Protein AF-A0A847M700-F1 (afdb_monomer)

Mean predicted aligned error: 10.74 Å

Solvent-accessible surface area (backbone atoms only — not comparable to full-atom values): 7698 Å² total; per-residue (Å²): 112,63,27,60,54,37,14,59,54,18,36,76,61,20,33,72,38,15,49,50,42,30,54,38,44,53,49,24,49,55,48,21,74,73,40,20,76,80,76,39,67,89,86,52,54,71,33,58,28,30,52,48,46,27,49,55,43,41,51,51,36,52,50,52,38,52,55,50,50,73,74,50,85,72,85,76,45,77,67,35,31,53,52,2,30,56,30,12,35,50,38,22,51,52,54,50,50,50,54,50,53,35,47,38,63,70,68,39,84,80,38,67,78,46,74,75,35,92,57,45,64,63,53,49,46,53,53,51,51,50,51,48,50,52,50,52,50,49,58,72,67,53,74,86,84,124

Sequence (146 aa):
ALCLVIMVIEVKRGAICAIIDAVGIWTALKIAAVSYRGIVSPQMSNTAAYLTVFLVLTVVVVVVSTLLQRQWKSDIGPFDSSVAAALGIFSGLCFSHVAFGAAHLQYGPEYDAFVNSVFRSQVYELHALKGFLQFMGRLGETDVAR

Structure (mmCIF, N/CA/C/O backbone):
data_AF-A0A847M700-F1
#
_entry.id   AF-A0A847M700-F1
#
loop_
_atom_site.group_PDB
_atom_site.id
_atom_site.type_symbol
_atom_site.label_atom_id
_atom_site.label_alt_id
_atom_site.label_comp_id
_atom_site.label_asym_id
_atom_site.label_entity_id
_atom_site.label_seq_id
_atom_site.pdbx_PDB_ins_code
_atom_site.Cartn_x
_atom_site.Cartn_y
_atom_site.Cartn_z
_atom_site.occupancy
_atom_site.B_iso_or_equiv
_atom_site.auth_seq_id
_atom_site.auth_comp_id
_atom_site.auth_asym_id
_atom_site.auth_atom_id
_atom_site.pdbx_PDB_model_num
ATOM 1 N N . ALA A 1 1 ? -14.115 -1.785 -6.706 1.00 64.19 1 ALA A N 1
ATOM 2 C CA . ALA A 1 1 ? -14.235 -2.969 -5.824 1.00 64.19 1 ALA A CA 1
ATOM 3 C C . ALA A 1 1 ? -13.251 -2.913 -4.654 1.00 64.19 1 ALA A C 1
ATOM 5 O O . ALA A 1 1 ? -13.690 -2.948 -3.515 1.00 64.19 1 ALA A O 1
ATOM 6 N N . LEU A 1 2 ? -11.948 -2.756 -4.912 1.00 73.88 2 LEU A N 1
ATOM 7 C CA . LEU A 1 2 ? -10.893 -2.829 -3.891 1.00 73.88 2 LEU A CA 1
ATOM 8 C C . LEU A 1 2 ? -11.036 -1.778 -2.766 1.00 73.88 2 LEU A C 1
ATOM 10 O O . LEU A 1 2 ? -10.959 -2.132 -1.594 1.00 73.88 2 LEU A O 1
ATOM 14 N N . CYS A 1 3 ? -11.387 -0.528 -3.097 1.00 77.19 3 CYS A N 1
ATOM 15 C CA . CYS A 1 3 ? -11.660 0.511 -2.092 1.00 77.19 3 CYS A CA 1
ATOM 16 C C . CYS A 1 3 ? -12.835 0.175 -1.167 1.00 77.19 3 CYS A C 1
ATOM 18 O O . CYS A 1 3 ? -12.762 0.445 0.023 1.00 77.19 3 CYS A O 1
ATOM 20 N N . LEU A 1 4 ? -13.899 -0.440 -1.695 1.00 72.19 4 LEU A N 1
ATOM 21 C CA . LEU A 1 4 ? -15.062 -0.830 -0.892 1.00 72.19 4 LEU A CA 1
ATOM 22 C C . LEU A 1 4 ? -14.721 -1.982 0.058 1.00 72.19 4 LEU A C 1
ATOM 24 O O . LEU A 1 4 ? -15.166 -1.984 1.200 1.00 72.19 4 LEU A O 1
ATOM 28 N N . VAL A 1 5 ? -13.903 -2.937 -0.393 1.00 79.38 5 VAL A N 1
ATOM 29 C CA . VAL A 1 5 ? -13.444 -4.051 0.449 1.00 79.38 5 VAL A CA 1
ATOM 30 C C . VAL A 1 5 ? -12.593 -3.532 1.606 1.00 79.38 5 VAL A C 1
ATOM 32 O O . VAL A 1 5 ? -12.864 -3.872 2.754 1.00 79.38 5 VAL A O 1
ATOM 35 N N . ILE A 1 6 ? -11.614 -2.669 1.324 1.00 80.81 6 ILE A N 1
ATOM 36 C CA . ILE A 1 6 ? -10.740 -2.110 2.364 1.00 80.81 6 ILE A CA 1
ATOM 37 C C . ILE A 1 6 ? -11.524 -1.195 3.304 1.00 80.81 6 ILE A C 1
ATOM 39 O O . ILE A 1 6 ? -11.369 -1.305 4.512 1.00 80.81 6 ILE A O 1
ATOM 43 N N . MET A 1 7 ? -12.441 -0.377 2.783 1.00 79.38 7 MET A N 1
ATOM 44 C CA . MET A 1 7 ? -13.363 0.415 3.602 1.00 79.38 7 MET A CA 1
ATOM 45 C C . MET A 1 7 ? -14.112 -0.454 4.620 1.00 79.38 7 MET A C 1
ATOM 47 O O . MET A 1 7 ? -14.127 -0.134 5.804 1.00 79.38 7 MET A O 1
ATOM 51 N N . VAL A 1 8 ? -14.704 -1.573 4.191 1.00 82.75 8 VAL A N 1
ATOM 52 C CA . VAL A 1 8 ? -15.439 -2.478 5.093 1.00 82.75 8 VAL A CA 1
ATOM 53 C C . VAL A 1 8 ? -14.522 -3.110 6.144 1.00 82.75 8 VAL A C 1
ATOM 55 O O . VAL A 1 8 ? -14.958 -3.329 7.275 1.00 82.75 8 VAL A O 1
ATOM 58 N N . ILE A 1 9 ? -13.270 -3.409 5.791 1.00 83.56 9 ILE A N 1
ATOM 59 C CA . ILE A 1 9 ? -12.277 -3.942 6.731 1.00 83.56 9 ILE A CA 1
ATOM 60 C C . ILE A 1 9 ? -11.919 -2.884 7.778 1.00 83.56 9 ILE A C 1
ATOM 62 O O . ILE A 1 9 ? -12.000 -3.173 8.969 1.00 83.56 9 ILE A O 1
ATOM 66 N N . GLU A 1 10 ? -11.589 -1.663 7.358 1.00 82.75 10 GLU A N 1
ATOM 67 C CA . GLU A 1 10 ? -11.166 -0.594 8.268 1.00 82.75 10 GLU A CA 1
ATOM 68 C C . GLU A 1 10 ? -12.282 -0.153 9.217 1.00 82.75 10 GLU A C 1
ATOM 70 O O . GLU A 1 10 ? -12.049 0.004 10.414 1.00 82.75 10 GLU A O 1
ATOM 75 N N . VAL A 1 11 ? -13.526 -0.063 8.735 1.00 83.12 11 VAL A N 1
ATOM 76 C CA . VAL A 1 11 ? -14.694 0.255 9.581 1.00 83.12 11 VAL A CA 1
ATOM 77 C C . VAL A 1 11 ? -14.837 -0.722 10.750 1.00 83.12 11 VAL A C 1
ATOM 79 O O . VAL A 1 11 ? -15.227 -0.326 11.843 1.00 83.12 11 VAL A O 1
ATOM 82 N N . LYS A 1 12 ? -14.485 -1.998 10.556 1.00 83.50 12 LYS A N 1
ATOM 83 C CA . LYS A 1 12 ? -14.533 -3.014 11.620 1.00 83.50 12 LYS A CA 1
ATOM 84 C C . LYS A 1 12 ? -13.350 -2.946 12.584 1.00 83.50 12 LYS A C 1
ATOM 86 O O . LYS A 1 12 ? -13.398 -3.580 13.637 1.00 83.50 12 LYS A O 1
ATOM 91 N N . ARG A 1 13 ? -12.276 -2.246 12.217 1.00 77.69 13 ARG A N 1
ATOM 92 C CA . ARG A 1 13 ? -11.033 -2.157 12.994 1.00 77.69 13 ARG A CA 1
ATOM 93 C C . ARG A 1 13 ? -10.904 -0.848 13.776 1.00 77.69 13 ARG A C 1
ATOM 95 O O . ARG A 1 13 ? -10.108 -0.806 14.713 1.00 77.69 13 ARG A O 1
ATOM 102 N N . GLY A 1 14 ? -11.711 0.158 13.438 1.00 81.31 14 GLY A N 1
ATOM 103 C CA . GLY A 1 14 ? -11.724 1.479 14.072 1.00 81.31 14 GLY A CA 1
ATOM 104 C C . GLY A 1 14 ? -10.722 2.448 13.437 1.00 81.31 14 GLY A C 1
ATOM 105 O O . GLY A 1 14 ? -9.824 2.038 12.693 1.00 81.31 14 GLY A O 1
ATOM 106 N N . ALA A 1 15 ? -10.851 3.749 13.712 1.00 80.62 15 ALA A N 1
ATOM 107 C CA . ALA A 1 15 ? -10.075 4.769 13.002 1.00 80.62 15 ALA A CA 1
ATOM 108 C C . ALA A 1 15 ? -8.584 4.719 13.327 1.00 80.62 15 ALA A C 1
ATOM 110 O O . ALA A 1 15 ? -7.779 5.022 12.455 1.00 80.62 15 ALA A O 1
ATOM 111 N N . ILE A 1 16 ? -8.188 4.313 14.538 1.00 81.88 16 ILE A N 1
ATOM 112 C CA . ILE A 1 16 ? -6.762 4.226 14.899 1.00 81.88 16 ILE A CA 1
ATOM 113 C C . ILE A 1 16 ? -6.036 3.234 13.981 1.00 81.88 16 ILE A C 1
ATOM 115 O O . ILE A 1 16 ? -4.985 3.565 13.431 1.00 81.88 16 ILE A O 1
ATOM 119 N N . CYS A 1 17 ? -6.615 2.049 13.760 1.00 83.94 17 CYS A N 1
ATOM 120 C CA . CYS A 1 17 ? -6.062 1.068 12.824 1.00 83.94 17 CYS A CA 1
ATOM 121 C C . CYS A 1 17 ? -6.032 1.631 11.401 1.00 83.94 17 CYS A C 1
ATOM 123 O O . CYS A 1 17 ? -4.990 1.587 10.752 1.00 83.94 17 CYS A O 1
ATOM 125 N N . ALA A 1 18 ? -7.127 2.265 10.978 1.00 84.69 18 ALA A N 1
ATOM 126 C CA . ALA A 1 18 ? -7.245 2.841 9.646 1.00 84.69 18 ALA A CA 1
ATOM 127 C C . ALA A 1 18 ? -6.233 3.965 9.377 1.00 84.69 18 ALA A C 1
ATOM 129 O O . ALA A 1 18 ? -5.745 4.091 8.257 1.00 84.69 18 ALA A O 1
ATOM 130 N N . ILE A 1 19 ? -5.881 4.769 10.387 1.00 86.44 19 ILE A N 1
ATOM 131 C CA . ILE A 1 19 ? -4.841 5.806 10.286 1.00 86.44 19 ILE A CA 1
ATOM 132 C C . ILE A 1 19 ? -3.476 5.152 10.084 1.00 86.44 19 ILE A C 1
ATOM 134 O O . ILE A 1 19 ? -2.735 5.547 9.183 1.00 86.44 19 ILE A O 1
ATOM 138 N N . ILE A 1 20 ? -3.145 4.152 10.906 1.00 87.94 20 ILE A N 1
ATOM 139 C CA . ILE A 1 20 ? -1.867 3.435 10.817 1.00 87.94 20 ILE A CA 1
ATOM 140 C C . ILE A 1 20 ? -1.739 2.769 9.448 1.00 87.94 20 ILE A C 1
ATOM 142 O O . ILE A 1 20 ? -0.701 2.899 8.799 1.00 87.94 20 ILE A O 1
ATOM 146 N N . ASP A 1 21 ? -2.799 2.111 8.985 1.00 87.62 21 ASP A N 1
ATOM 147 C CA . ASP A 1 21 ? -2.807 1.435 7.696 1.00 87.62 21 ASP A CA 1
ATOM 148 C C . ASP A 1 21 ? -2.741 2.437 6.539 1.00 87.62 21 ASP A C 1
ATOM 150 O O . ASP A 1 21 ? -1.932 2.251 5.635 1.00 87.62 21 ASP A O 1
ATOM 154 N N . ALA A 1 22 ? -3.478 3.551 6.580 1.00 86.62 22 ALA A N 1
ATOM 155 C CA . ALA A 1 22 ? -3.406 4.590 5.550 1.00 86.62 22 ALA A CA 1
ATOM 156 C C . ALA A 1 22 ? -2.002 5.206 5.431 1.00 86.62 22 ALA A C 1
ATOM 158 O O . ALA A 1 22 ? -1.452 5.298 4.329 1.00 86.62 22 ALA A O 1
ATOM 159 N N . VAL A 1 23 ? -1.391 5.592 6.556 1.00 89.12 23 VAL A N 1
ATOM 160 C CA . VAL A 1 23 ? -0.034 6.164 6.579 1.00 89.12 23 VAL A CA 1
ATOM 161 C C . VAL A 1 23 ? 1.003 5.115 6.179 1.00 89.12 23 VAL A C 1
ATOM 163 O O . VAL A 1 23 ? 1.911 5.403 5.392 1.00 89.12 23 VAL A O 1
ATOM 166 N N . GLY A 1 24 ? 0.868 3.886 6.676 1.00 88.44 24 GLY A N 1
ATOM 167 C CA . GLY A 1 24 ? 1.769 2.783 6.369 1.00 88.44 24 GLY A CA 1
ATOM 168 C C . GLY A 1 24 ? 1.721 2.386 4.895 1.00 88.44 24 GLY A C 1
ATOM 169 O O . GLY A 1 24 ? 2.767 2.267 4.263 1.00 88.44 24 GLY A O 1
ATOM 170 N N . ILE A 1 25 ? 0.527 2.259 4.314 1.00 89.94 25 ILE A N 1
ATOM 171 C CA . ILE A 1 25 ? 0.327 1.935 2.894 1.00 89.94 25 ILE A CA 1
ATOM 172 C C . ILE A 1 25 ? 0.843 3.065 1.998 1.00 89.94 25 ILE A C 1
ATOM 174 O O . ILE A 1 25 ? 1.518 2.795 1.002 1.00 89.94 25 ILE A O 1
ATOM 178 N N . TRP A 1 26 ? 0.596 4.328 2.355 1.00 87.25 26 TRP A N 1
ATOM 179 C CA . TRP A 1 26 ? 1.154 5.471 1.628 1.00 87.25 26 TRP A CA 1
ATOM 180 C C . TRP A 1 26 ? 2.688 5.463 1.636 1.00 87.25 26 TRP A C 1
ATOM 182 O O . TRP A 1 26 ? 3.335 5.648 0.602 1.00 87.25 26 TRP A O 1
ATOM 192 N N . THR A 1 27 ? 3.284 5.197 2.797 1.00 87.62 27 THR A N 1
ATOM 193 C CA . THR A 1 27 ? 4.742 5.114 2.952 1.00 87.62 27 THR A CA 1
ATOM 194 C C . THR A 1 27 ? 5.308 3.932 2.163 1.00 87.62 27 THR A C 1
ATOM 196 O O . THR A 1 27 ? 6.287 4.091 1.432 1.00 87.62 27 THR A O 1
ATOM 199 N N . ALA A 1 28 ? 4.654 2.769 2.227 1.00 88.00 28 ALA A N 1
ATOM 200 C CA . ALA A 1 28 ? 5.010 1.579 1.460 1.00 88.00 28 ALA A CA 1
ATOM 201 C C . ALA A 1 28 ? 4.994 1.849 -0.049 1.00 88.00 28 ALA A C 1
ATOM 203 O O . ALA A 1 28 ? 5.921 1.451 -0.753 1.00 88.00 28 ALA A O 1
ATOM 204 N N . LEU A 1 29 ? 3.990 2.580 -0.542 1.00 86.75 29 LEU A N 1
ATOM 205 C CA . LEU A 1 29 ? 3.910 3.006 -1.938 1.00 86.75 29 LEU A CA 1
ATOM 206 C C . LEU A 1 29 ? 5.117 3.872 -2.335 1.00 86.75 29 LEU A C 1
ATOM 208 O O . LEU A 1 29 ? 5.721 3.635 -3.383 1.00 86.75 29 LEU A O 1
ATOM 212 N N . LYS A 1 30 ? 5.492 4.862 -1.516 1.00 83.62 30 LYS A N 1
ATOM 213 C CA . LYS A 1 30 ? 6.639 5.743 -1.802 1.00 83.62 30 LYS A CA 1
ATOM 214 C C . LYS A 1 30 ? 7.965 4.985 -1.789 1.00 83.62 30 LYS A C 1
ATOM 216 O O . LYS A 1 30 ? 8.766 5.165 -2.705 1.00 83.62 30 LYS A O 1
ATOM 221 N N . ILE A 1 31 ? 8.174 4.104 -0.812 1.00 82.06 31 ILE A N 1
ATOM 222 C CA . ILE A 1 31 ? 9.377 3.263 -0.744 1.00 82.06 31 ILE A CA 1
ATOM 223 C C . ILE A 1 31 ? 9.431 2.324 -1.951 1.00 82.06 31 ILE A C 1
ATOM 225 O O . ILE A 1 31 ? 10.460 2.242 -2.616 1.00 82.06 31 ILE A O 1
ATOM 229 N N . ALA A 1 32 ? 8.320 1.669 -2.297 1.00 82.31 32 ALA A N 1
ATOM 230 C CA . ALA A 1 32 ? 8.256 0.809 -3.472 1.00 82.31 32 ALA A CA 1
ATOM 231 C C . ALA A 1 32 ? 8.564 1.587 -4.759 1.00 82.31 32 ALA A C 1
ATOM 233 O O . ALA A 1 32 ? 9.287 1.083 -5.608 1.00 82.31 32 ALA A O 1
ATOM 234 N N . ALA A 1 33 ? 8.096 2.829 -4.903 1.00 78.12 33 ALA A N 1
ATOM 235 C CA . ALA A 1 33 ? 8.352 3.636 -6.097 1.00 78.12 33 ALA A CA 1
ATOM 236 C C . ALA A 1 33 ? 9.837 3.994 -6.299 1.00 78.12 33 ALA A C 1
ATOM 238 O O . ALA A 1 33 ? 10.292 4.094 -7.441 1.00 78.12 33 ALA A O 1
ATOM 239 N N . VAL A 1 34 ? 10.593 4.178 -5.213 1.00 78.31 34 VAL A N 1
ATOM 240 C CA .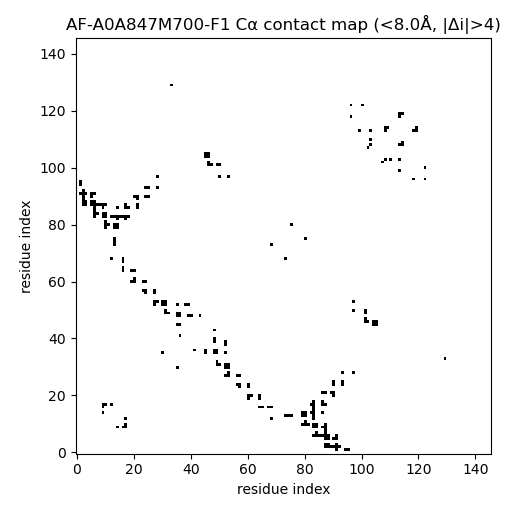 VAL A 1 34 ? 11.988 4.651 -5.271 1.00 78.31 34 VAL A CA 1
ATOM 241 C C . VAL A 1 34 ? 12.993 3.505 -5.143 1.00 78.31 34 VAL A C 1
ATOM 243 O O . VAL A 1 34 ? 14.009 3.495 -5.834 1.00 78.31 34 VAL A O 1
ATOM 246 N N . SER A 1 35 ? 12.708 2.515 -4.299 1.00 77.44 35 SER A N 1
ATOM 247 C CA . SER A 1 35 ? 13.708 1.557 -3.815 1.00 77.44 35 SER A CA 1
ATOM 248 C C . SER A 1 35 ? 13.546 0.140 -4.371 1.00 77.44 35 SER A C 1
ATOM 250 O O . SER A 1 35 ? 14.380 -0.714 -4.074 1.00 77.44 35 SER A O 1
ATOM 252 N N . TYR A 1 36 ? 12.531 -0.138 -5.204 1.00 75.50 36 TYR A N 1
ATOM 253 C CA . TYR A 1 36 ? 12.244 -1.510 -5.656 1.00 75.50 36 TYR A CA 1
ATOM 254 C C . TYR A 1 36 ? 13.415 -2.216 -6.353 1.00 75.50 36 TYR A C 1
ATOM 256 O O . TYR A 1 36 ? 13.583 -3.421 -6.189 1.00 75.50 36 TYR A O 1
ATOM 264 N N . ARG A 1 37 ? 14.258 -1.476 -7.085 1.00 73.56 37 ARG A N 1
ATOM 265 C CA . ARG A 1 37 ? 15.456 -2.033 -7.741 1.00 73.56 37 ARG A CA 1
ATOM 266 C C . ARG A 1 37 ? 16.659 -2.216 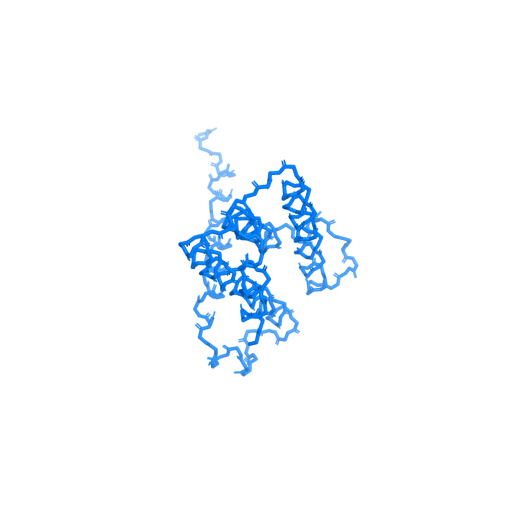-6.818 1.00 73.56 37 ARG A C 1
ATOM 268 O O . ARG A 1 37 ? 17.550 -2.977 -7.162 1.00 73.56 37 ARG A O 1
ATOM 275 N N . GLY A 1 38 ? 16.710 -1.500 -5.696 1.00 71.81 38 GLY A N 1
ATOM 276 C CA . GLY A 1 38 ? 17.806 -1.614 -4.730 1.00 71.81 38 GLY A CA 1
ATOM 277 C C . GLY A 1 38 ? 17.602 -2.745 -3.722 1.00 71.81 38 GLY A C 1
ATOM 278 O O . GLY A 1 38 ? 18.567 -3.222 -3.139 1.00 71.81 38 GLY A O 1
ATOM 279 N N . ILE A 1 39 ? 16.351 -3.166 -3.515 1.00 72.25 39 ILE A N 1
ATOM 280 C CA . ILE A 1 39 ? 15.971 -4.144 -2.485 1.00 72.25 39 ILE A CA 1
ATOM 281 C C . ILE A 1 39 ? 15.880 -5.569 -3.051 1.00 72.25 39 ILE A C 1
ATOM 283 O O . ILE A 1 39 ? 16.138 -6.536 -2.339 1.00 72.25 39 ILE A O 1
ATOM 287 N N . VAL A 1 40 ? 15.492 -5.717 -4.319 1.00 77.06 40 VAL A N 1
ATOM 288 C CA . VAL A 1 40 ? 15.176 -7.017 -4.928 1.00 77.06 40 VAL A CA 1
ATOM 289 C C . VAL A 1 40 ? 16.286 -7.459 -5.882 1.00 77.06 40 VAL A C 1
ATOM 291 O O . VAL A 1 40 ? 16.961 -6.625 -6.483 1.00 77.06 40 VAL A O 1
ATOM 294 N N . SER A 1 41 ? 16.464 -8.779 -6.033 1.00 73.00 41 SER A N 1
ATOM 295 C CA . SER A 1 41 ? 17.443 -9.371 -6.954 1.00 73.00 41 SER A CA 1
ATOM 296 C C . SER A 1 41 ? 17.349 -8.759 -8.364 1.00 73.00 41 SER A C 1
ATOM 298 O O . SER A 1 41 ? 16.241 -8.643 -8.900 1.00 73.00 41 SER A O 1
ATOM 300 N N . PRO A 1 42 ? 18.490 -8.461 -9.017 1.00 70.75 42 PRO A N 1
ATOM 301 C CA . PRO A 1 42 ? 18.516 -7.929 -10.380 1.00 70.75 42 PRO A CA 1
ATOM 302 C C . PRO A 1 42 ? 17.922 -8.877 -11.434 1.00 70.75 42 PRO A C 1
ATOM 304 O O . PRO A 1 42 ? 17.677 -8.462 -12.561 1.00 70.75 42 PRO A O 1
ATOM 307 N N . GLN A 1 43 ? 17.686 -10.144 -11.083 1.00 75.69 43 GLN A N 1
ATOM 308 C CA . GLN A 1 43 ? 17.091 -11.154 -11.964 1.00 75.69 43 GLN A CA 1
ATOM 309 C C . GLN A 1 43 ? 15.556 -11.065 -12.030 1.00 75.69 43 GLN A C 1
ATOM 311 O O . GLN A 1 43 ? 14.946 -11.679 -12.903 1.00 75.69 43 GLN A O 1
ATOM 316 N N . MET A 1 44 ? 14.911 -10.329 -11.116 1.00 77.62 44 MET A N 1
ATOM 317 C CA . MET A 1 44 ? 13.456 -10.162 -11.124 1.00 77.62 44 MET A CA 1
ATOM 318 C C . MET A 1 44 ? 13.017 -9.071 -12.104 1.00 77.62 44 MET A C 1
ATOM 320 O O . MET A 1 44 ? 13.657 -8.029 -12.239 1.00 77.62 44 MET A O 1
ATOM 324 N N . SER A 1 45 ? 11.873 -9.285 -12.764 1.00 82.00 45 SER A N 1
ATOM 325 C CA . SER A 1 45 ? 11.270 -8.261 -13.620 1.00 82.00 45 SER A CA 1
ATOM 326 C C . SER A 1 45 ? 10.898 -7.019 -12.802 1.00 82.00 45 SER A C 1
ATOM 328 O O . SER A 1 45 ? 10.529 -7.117 -11.631 1.00 82.00 45 SER A O 1
ATOM 330 N N . ASN A 1 46 ? 10.959 -5.834 -13.420 1.00 78.00 46 ASN A N 1
ATOM 331 C CA . ASN A 1 46 ? 10.676 -4.565 -12.734 1.00 78.00 46 ASN A CA 1
ATOM 332 C C . ASN A 1 46 ? 9.297 -4.550 -12.066 1.00 78.00 46 ASN A C 1
ATOM 334 O O . ASN A 1 46 ? 9.161 -4.081 -10.939 1.00 78.00 46 ASN A O 1
ATOM 338 N N . THR A 1 47 ? 8.293 -5.098 -12.750 1.00 80.38 47 THR A N 1
ATOM 339 C CA . THR A 1 47 ? 6.931 -5.230 -12.231 1.00 80.38 47 THR A CA 1
ATOM 340 C C . THR A 1 47 ? 6.882 -6.142 -11.010 1.00 80.38 47 THR A C 1
ATOM 342 O O . THR A 1 47 ? 6.297 -5.771 -9.994 1.00 80.38 47 THR A O 1
ATOM 345 N N . ALA A 1 48 ? 7.529 -7.310 -11.078 1.00 79.62 48 ALA A N 1
ATOM 346 C CA . ALA A 1 48 ? 7.557 -8.254 -9.966 1.00 79.62 48 ALA A CA 1
ATOM 347 C C . ALA A 1 48 ? 8.306 -7.674 -8.760 1.00 79.62 48 ALA A C 1
ATOM 349 O O . ALA A 1 48 ? 7.820 -7.780 -7.637 1.00 79.62 48 ALA A O 1
ATOM 350 N N . ALA A 1 49 ? 9.443 -7.010 -8.975 1.00 81.38 49 ALA A N 1
ATOM 351 C CA . ALA A 1 49 ? 10.206 -6.357 -7.915 1.00 81.38 49 ALA A CA 1
ATOM 352 C C . ALA A 1 49 ? 9.402 -5.238 -7.231 1.00 81.38 49 ALA A C 1
ATOM 354 O O . ALA A 1 49 ? 9.319 -5.200 -6.004 1.00 81.38 49 ALA A O 1
ATOM 355 N N . TYR A 1 50 ? 8.748 -4.375 -8.015 1.00 79.88 50 TYR A N 1
ATOM 356 C CA . TYR A 1 50 ? 7.893 -3.303 -7.503 1.00 79.88 50 TYR A CA 1
ATOM 357 C C . TYR A 1 50 ? 6.732 -3.837 -6.651 1.00 79.88 50 TYR A C 1
ATOM 359 O O . TYR A 1 50 ? 6.547 -3.397 -5.514 1.00 79.88 50 TYR A O 1
ATOM 367 N N . LEU A 1 51 ? 6.000 -4.836 -7.158 1.00 85.81 51 LEU A N 1
ATOM 368 C CA . LEU A 1 51 ? 4.898 -5.466 -6.425 1.00 85.81 51 LEU A CA 1
ATOM 369 C C . LEU A 1 51 ? 5.373 -6.186 -5.163 1.00 85.81 51 LEU A C 1
ATOM 371 O O . LEU A 1 51 ? 4.698 -6.116 -4.141 1.00 85.81 51 LEU A O 1
ATOM 375 N N . THR A 1 52 ? 6.531 -6.846 -5.217 1.00 86.44 52 THR A N 1
ATOM 376 C CA . THR A 1 52 ? 7.082 -7.584 -4.073 1.00 86.44 52 THR A CA 1
ATOM 377 C C . THR A 1 52 ? 7.433 -6.639 -2.932 1.00 86.44 52 THR A C 1
ATOM 379 O O . THR A 1 52 ? 7.014 -6.875 -1.803 1.00 86.44 52 THR A O 1
ATOM 382 N N . VAL A 1 53 ? 8.144 -5.540 -3.210 1.00 87.00 53 VAL A N 1
ATOM 383 C CA . VAL A 1 53 ? 8.495 -4.556 -2.171 1.00 87.00 53 VAL A CA 1
ATOM 384 C C . VAL A 1 53 ? 7.246 -3.944 -1.556 1.00 87.00 53 VAL A C 1
ATOM 386 O O . VAL A 1 53 ? 7.150 -3.861 -0.332 1.00 87.00 53 VAL A O 1
ATOM 389 N N . PHE A 1 54 ? 6.269 -3.566 -2.383 1.00 88.25 54 PHE A N 1
ATOM 390 C CA . PHE A 1 54 ? 5.017 -3.028 -1.872 1.00 88.25 54 PHE A CA 1
ATOM 391 C C . PHE A 1 54 ? 4.282 -4.045 -0.989 1.00 88.25 54 PHE A C 1
ATOM 393 O O . PHE A 1 54 ? 3.962 -3.722 0.151 1.00 88.25 54 PHE A O 1
ATOM 400 N N . LEU A 1 55 ? 4.088 -5.284 -1.459 1.00 89.50 55 LEU A N 1
ATOM 401 C CA . LEU A 1 55 ? 3.401 -6.337 -0.702 1.00 89.50 55 LEU A CA 1
ATOM 402 C C . LEU A 1 55 ? 4.085 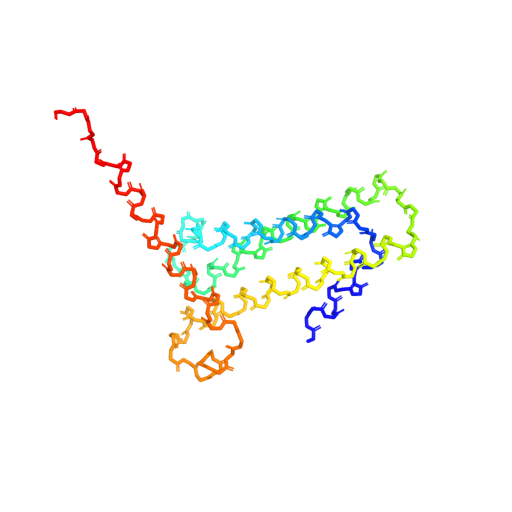-6.645 0.627 1.00 89.50 55 LEU A C 1
ATOM 404 O O . LEU A 1 55 ? 3.404 -6.743 1.643 1.00 89.50 55 LEU A O 1
ATOM 408 N N . VAL A 1 56 ? 5.413 -6.773 0.644 1.00 91.00 56 VAL A N 1
ATOM 409 C CA . VAL A 1 56 ? 6.163 -7.045 1.879 1.00 91.00 56 VAL A CA 1
ATOM 410 C C . VAL A 1 56 ? 5.947 -5.921 2.891 1.00 91.00 56 VAL A C 1
ATOM 412 O O . VAL A 1 56 ? 5.616 -6.193 4.044 1.00 91.00 56 VAL A O 1
ATOM 415 N N . LEU A 1 57 ? 6.059 -4.660 2.466 1.00 90.25 57 LEU A N 1
ATOM 416 C CA . LEU A 1 57 ? 5.839 -3.513 3.349 1.00 90.25 57 LEU A CA 1
ATOM 417 C C . LEU A 1 57 ? 4.383 -3.419 3.817 1.00 90.25 57 LEU A C 1
ATOM 419 O O . LEU A 1 57 ? 4.136 -3.169 4.993 1.00 90.25 57 LEU A O 1
ATOM 423 N N . THR A 1 58 ? 3.416 -3.673 2.935 1.00 89.75 58 THR A N 1
ATOM 424 C CA . THR A 1 58 ? 1.996 -3.732 3.299 1.00 89.75 58 THR A CA 1
ATOM 425 C C . THR A 1 58 ? 1.730 -4.815 4.341 1.00 89.75 58 THR A C 1
ATOM 427 O O . THR A 1 58 ? 1.033 -4.555 5.316 1.00 89.75 58 THR A O 1
ATOM 430 N N . VAL A 1 59 ? 2.300 -6.013 4.183 1.00 91.31 59 VAL A N 1
ATOM 431 C CA . VAL A 1 59 ? 2.149 -7.100 5.162 1.00 91.31 59 VAL A CA 1
ATOM 432 C C . VAL A 1 59 ? 2.721 -6.686 6.515 1.00 91.31 59 VAL A C 1
ATOM 434 O O . VAL A 1 59 ? 2.068 -6.901 7.533 1.00 91.31 59 VAL A O 1
ATOM 437 N N . VAL A 1 60 ? 3.890 -6.038 6.543 1.00 91.00 60 VAL A N 1
ATOM 438 C CA . VAL A 1 60 ? 4.471 -5.504 7.786 1.00 91.00 60 VAL A CA 1
ATOM 439 C C . VAL A 1 60 ? 3.525 -4.500 8.449 1.00 91.00 60 VAL A C 1
ATOM 441 O O . VAL A 1 60 ? 3.260 -4.622 9.643 1.00 91.00 60 VAL A O 1
ATOM 444 N N . VAL A 1 61 ? 2.966 -3.558 7.685 1.00 91.69 61 VAL A N 1
ATOM 445 C CA . VAL A 1 61 ? 2.007 -2.559 8.190 1.00 91.69 61 VAL A CA 1
ATOM 446 C C . VAL A 1 61 ? 0.773 -3.235 8.791 1.00 91.69 61 VAL A C 1
ATOM 448 O O . VAL A 1 61 ? 0.433 -2.952 9.936 1.00 91.69 61 VAL A O 1
ATOM 451 N N . VAL A 1 62 ? 0.170 -4.190 8.076 1.00 87.44 62 VAL A N 1
ATOM 452 C CA . VAL A 1 62 ? -1.020 -4.925 8.539 1.00 87.44 62 VAL A CA 1
ATOM 453 C C . VAL A 1 62 ? -0.728 -5.728 9.807 1.00 87.44 62 VAL A C 1
ATOM 455 O O . VAL A 1 62 ? -1.554 -5.778 10.720 1.00 87.44 62 VAL A O 1
ATOM 458 N N . VAL A 1 63 ? 0.447 -6.356 9.906 1.00 89.50 63 VAL A N 1
ATOM 459 C CA . VAL A 1 63 ? 0.854 -7.084 11.117 1.00 89.50 63 VAL A CA 1
ATOM 460 C C . VAL A 1 63 ? 0.989 -6.123 12.295 1.00 89.50 63 VAL A C 1
ATOM 462 O O . VAL A 1 63 ? 0.439 -6.395 13.362 1.00 89.50 63 VAL A O 1
ATOM 465 N N . VAL A 1 64 ? 1.659 -4.983 12.108 1.00 88.50 64 VAL A N 1
ATOM 466 C CA . VAL A 1 64 ? 1.828 -3.966 13.156 1.00 88.50 64 VAL A CA 1
ATOM 467 C C . VAL A 1 64 ? 0.477 -3.411 13.604 1.00 88.50 64 VAL A C 1
ATOM 469 O O . VAL A 1 64 ? 0.201 -3.392 14.804 1.00 88.50 64 VAL A O 1
ATOM 472 N N . SER A 1 65 ? -0.399 -3.027 12.674 1.00 86.81 65 SER A N 1
ATOM 473 C CA . SER A 1 65 ? -1.724 -2.499 13.011 1.00 86.81 65 SER A CA 1
ATOM 474 C C . SER A 1 65 ? -2.600 -3.548 13.700 1.00 86.81 65 SER A C 1
ATOM 476 O O . SER A 1 65 ? -3.311 -3.226 14.648 1.00 86.81 65 SER A O 1
ATOM 478 N N . THR A 1 66 ? -2.495 -4.826 13.322 1.00 84.69 66 THR A N 1
ATOM 479 C CA . THR A 1 66 ? -3.200 -5.932 13.998 1.00 84.69 66 THR A CA 1
ATOM 480 C C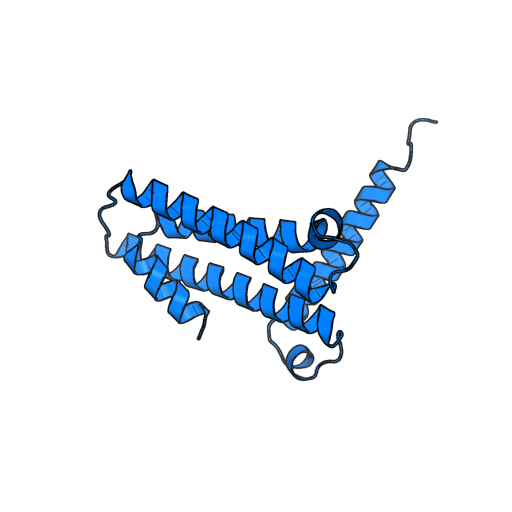 . THR A 1 66 ? -2.685 -6.169 15.420 1.00 84.69 66 THR A C 1
ATOM 482 O O . THR A 1 66 ? -3.476 -6.415 16.334 1.00 84.69 66 THR A O 1
ATOM 485 N N . LEU A 1 67 ? -1.370 -6.097 15.643 1.00 86.88 67 LEU A N 1
ATOM 486 C CA . LEU A 1 67 ? -0.785 -6.228 16.981 1.00 86.88 67 LEU A CA 1
ATOM 487 C C . LEU A 1 67 ? -1.201 -5.069 17.890 1.00 86.88 67 LEU A C 1
ATOM 489 O O . LEU A 1 67 ? -1.569 -5.301 19.042 1.00 86.88 67 LEU A O 1
ATOM 493 N N . LEU A 1 68 ? -1.216 -3.846 17.359 1.00 83.38 68 LEU A N 1
ATOM 494 C CA . LEU A 1 68 ? -1.678 -2.665 18.086 1.00 83.38 68 LEU A CA 1
ATOM 495 C C . LEU A 1 68 ? -3.168 -2.759 18.418 1.00 83.38 68 LEU A C 1
ATOM 497 O O . LEU A 1 68 ? -3.546 -2.528 19.563 1.00 83.38 68 LEU A O 1
ATOM 501 N N . GLN A 1 69 ? -4.001 -3.213 17.481 1.00 81.81 69 GLN A N 1
ATOM 502 C CA . GLN A 1 69 ? -5.430 -3.429 17.724 1.00 81.81 69 GLN A CA 1
ATOM 503 C C . GLN A 1 69 ? -5.692 -4.410 18.877 1.00 81.81 69 GLN A C 1
ATOM 505 O O . GLN A 1 69 ? -6.633 -4.241 19.649 1.00 81.81 69 GLN A O 1
ATOM 510 N N . ARG A 1 70 ? -4.856 -5.445 19.025 1.00 80.44 70 ARG A N 1
ATOM 511 C CA . ARG A 1 70 ? -4.980 -6.407 20.131 1.00 80.44 70 ARG A CA 1
ATOM 512 C C . ARG A 1 70 ? -4.647 -5.797 21.490 1.00 80.44 70 ARG A C 1
ATOM 514 O O . ARG A 1 70 ? -5.205 -6.238 22.491 1.00 80.44 70 ARG A O 1
ATOM 521 N N . GLN A 1 71 ? -3.740 -4.826 21.531 1.00 79.50 71 GLN A N 1
ATOM 522 C CA . GLN A 1 71 ? -3.336 -4.153 22.765 1.00 79.50 71 GLN A CA 1
ATOM 523 C C . GLN A 1 71 ? -4.286 -3.008 23.141 1.00 79.50 71 GLN A C 1
ATOM 525 O O . GLN A 1 71 ? -4.511 -2.767 24.325 1.00 79.50 71 GLN A O 1
ATOM 530 N N . TRP A 1 72 ? -4.876 -2.340 22.150 1.00 67.75 72 TRP A N 1
ATOM 531 C CA . TRP A 1 72 ? -5.724 -1.166 22.332 1.00 67.75 72 TRP A CA 1
ATOM 532 C C . TRP A 1 72 ? -7.158 -1.513 21.931 1.00 67.75 72 TRP A C 1
ATOM 534 O O . TRP A 1 72 ? -7.536 -1.414 20.765 1.00 67.75 72 TRP A O 1
ATOM 544 N N . LYS A 1 73 ? -7.978 -1.929 22.905 1.00 59.16 73 LYS A N 1
ATOM 545 C CA . LYS A 1 73 ? -9.428 -2.050 22.697 1.00 59.16 73 LYS A CA 1
ATOM 546 C C . LYS A 1 73 ? -10.006 -0.647 22.513 1.00 59.16 73 LYS A C 1
ATOM 548 O O . LYS A 1 73 ? -10.191 0.071 23.488 1.00 59.16 73 LYS A O 1
ATOM 553 N N . SER A 1 74 ? -10.230 -0.251 21.265 1.00 58.31 74 SER A N 1
ATOM 554 C CA . SER A 1 74 ? -10.946 0.982 20.933 1.00 58.31 74 SER A CA 1
ATOM 555 C C . SER A 1 74 ? -12.450 0.729 20.948 1.00 58.31 74 SER A C 1
ATOM 557 O O . SER A 1 74 ? -12.914 -0.235 20.337 1.00 58.31 74 SER A O 1
ATOM 559 N N . ASP A 1 75 ? -13.200 1.596 21.626 1.00 60.12 75 ASP A N 1
ATOM 560 C CA . ASP A 1 75 ? -14.655 1.643 21.503 1.00 60.12 75 ASP A CA 1
ATOM 561 C C . ASP A 1 75 ? -15.019 2.283 20.158 1.00 60.12 75 ASP A C 1
ATOM 563 O O . ASP A 1 75 ? -14.762 3.464 19.917 1.00 60.12 75 ASP A O 1
ATOM 567 N N . ILE A 1 76 ? -15.604 1.485 19.263 1.00 67.06 76 ILE A N 1
ATOM 568 C CA . ILE A 1 76 ? -15.927 1.906 17.897 1.00 67.06 76 ILE A CA 1
ATOM 569 C C . ILE A 1 76 ? -17.248 2.679 17.912 1.00 67.06 76 ILE A C 1
ATOM 571 O O . ILE A 1 76 ? -18.334 2.103 17.994 1.00 67.06 76 ILE A O 1
ATOM 575 N N . GLY A 1 77 ? -17.150 4.004 17.833 1.00 72.62 77 GLY A N 1
ATOM 576 C CA . GLY A 1 77 ? -18.297 4.902 17.702 1.00 72.62 77 GLY A CA 1
ATOM 577 C C . GLY A 1 77 ? -18.728 5.157 16.244 1.00 72.62 77 GLY A C 1
ATOM 578 O O . GLY A 1 77 ? -18.020 4.804 15.295 1.00 72.62 77 GLY A O 1
ATOM 579 N N . PRO A 1 78 ? -19.865 5.851 16.030 1.00 73.38 78 PRO A N 1
ATOM 580 C CA . PRO A 1 78 ? -20.329 6.235 14.692 1.00 73.38 78 PRO A CA 1
ATOM 581 C C . PRO A 1 78 ? -19.344 7.157 13.954 1.00 73.38 78 PRO A C 1
ATOM 583 O O . PRO A 1 78 ? -19.113 6.998 12.757 1.00 73.38 78 PRO A O 1
ATOM 586 N N . PHE A 1 79 ? -18.725 8.099 14.677 1.00 77.06 79 PHE A N 1
ATOM 587 C CA . PHE A 1 79 ? -17.702 8.991 14.124 1.00 77.06 79 PHE A CA 1
ATOM 588 C C . PHE A 1 79 ? -16.428 8.222 13.744 1.00 77.06 79 PHE A C 1
ATOM 590 O O . PHE A 1 79 ? -15.922 8.378 12.634 1.00 77.06 79 PHE A O 1
ATOM 597 N N . ASP A 1 80 ? -15.978 7.319 14.618 1.00 79.12 80 ASP A N 1
ATOM 598 C CA . ASP A 1 80 ?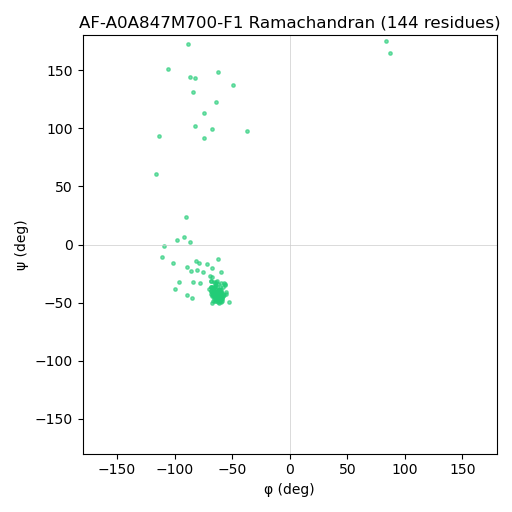 -14.814 6.450 14.403 1.00 79.12 80 ASP A CA 1
ATOM 599 C C . ASP A 1 80 ? -14.965 5.601 13.127 1.00 79.12 80 ASP A C 1
ATOM 601 O O . ASP A 1 80 ? -14.079 5.552 12.274 1.00 79.12 80 ASP A O 1
ATOM 605 N N . SER A 1 81 ? -16.161 5.047 12.922 1.00 77.12 81 SER A N 1
ATOM 606 C CA . SER A 1 81 ? -16.509 4.280 11.721 1.00 77.12 81 SER A CA 1
ATOM 607 C C . SER A 1 81 ? -16.439 5.120 10.440 1.00 77.12 81 SER A C 1
ATOM 609 O O . SER A 1 81 ? -15.960 4.646 9.412 1.00 77.12 81 SER A O 1
ATOM 611 N N . SER A 1 82 ? -16.892 6.378 10.479 1.00 80.31 82 SER A N 1
ATOM 612 C CA . SER A 1 82 ? -16.863 7.262 9.304 1.00 80.31 82 SER A CA 1
ATOM 613 C C . SER A 1 82 ? -15.439 7.652 8.892 1.00 80.31 82 SER A C 1
ATOM 615 O O . SER A 1 82 ? -15.111 7.641 7.703 1.00 80.31 82 SER A O 1
ATOM 617 N N . VAL A 1 83 ? -14.567 7.918 9.870 1.00 81.75 83 VAL A N 1
ATOM 618 C CA . VAL A 1 83 ? -13.149 8.222 9.634 1.00 81.75 83 VAL A CA 1
ATOM 619 C C . VAL A 1 83 ? -12.428 6.984 9.102 1.00 81.75 83 VAL A C 1
ATOM 621 O O . VAL A 1 83 ? -11.717 7.071 8.100 1.00 81.75 83 VAL A O 1
ATOM 624 N N . ALA A 1 84 ? -12.673 5.816 9.700 1.00 84.12 84 ALA A N 1
ATOM 625 C CA . ALA A 1 84 ? -12.120 4.552 9.230 1.00 84.12 84 ALA A CA 1
ATOM 626 C C . ALA A 1 84 ? -12.557 4.221 7.793 1.00 84.12 84 ALA A C 1
ATOM 628 O O . ALA A 1 84 ? -11.743 3.774 6.986 1.00 84.12 84 ALA A O 1
ATOM 629 N N . ALA A 1 85 ? -13.812 4.507 7.433 1.00 77.75 85 ALA A N 1
ATOM 630 C CA . ALA A 1 85 ? -14.303 4.329 6.070 1.00 77.75 85 ALA A CA 1
ATOM 631 C C . ALA A 1 85 ? -13.551 5.217 5.066 1.00 77.75 85 ALA A C 1
ATOM 633 O O . ALA A 1 85 ? -13.077 4.725 4.040 1.00 77.75 85 ALA A O 1
ATOM 634 N N . ALA A 1 86 ? -13.409 6.512 5.363 1.00 82.44 86 ALA A N 1
ATOM 635 C CA . ALA A 1 86 ? -12.698 7.451 4.495 1.00 82.44 86 ALA A CA 1
ATOM 636 C C . ALA A 1 86 ? -11.229 7.041 4.292 1.00 82.44 86 ALA A C 1
ATOM 638 O O . ALA A 1 86 ? -10.727 7.033 3.165 1.00 82.44 86 ALA A O 1
ATOM 639 N N . LEU 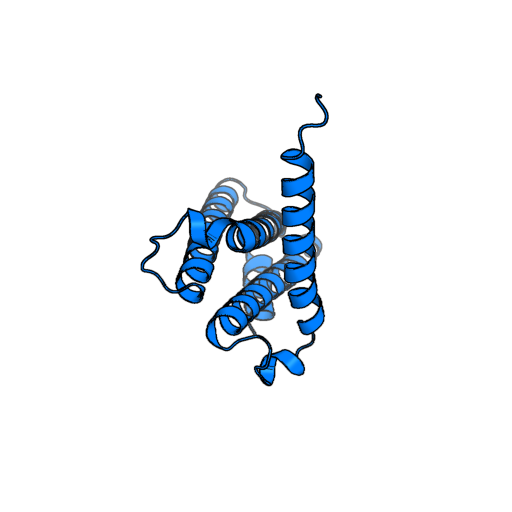A 1 87 ? -10.561 6.625 5.369 1.00 85.12 87 LEU A N 1
ATOM 640 C CA . LEU A 1 87 ? -9.180 6.143 5.328 1.00 85.12 87 LEU A CA 1
ATOM 641 C C . LEU A 1 87 ? -9.050 4.802 4.598 1.00 85.12 87 LEU A C 1
ATOM 643 O O . LEU A 1 87 ? -8.116 4.618 3.823 1.00 85.12 87 LEU A O 1
ATOM 647 N N . GLY A 1 88 ? -10.017 3.896 4.741 1.00 80.50 88 GLY A N 1
ATOM 648 C CA . GLY A 1 88 ? -10.051 2.650 3.978 1.00 80.50 88 GLY A CA 1
ATOM 649 C C . GLY A 1 88 ? -10.236 2.875 2.473 1.00 80.50 88 GLY A C 1
ATOM 650 O O . GLY A 1 88 ? -9.603 2.196 1.660 1.00 80.50 88 GLY A O 1
ATOM 651 N N . ILE A 1 89 ? -11.030 3.878 2.079 1.00 82.75 89 ILE A N 1
ATOM 652 C CA . ILE A 1 89 ? -11.125 4.310 0.677 1.00 82.75 89 ILE A CA 1
ATOM 653 C C . ILE A 1 89 ? -9.769 4.838 0.195 1.00 82.75 89 ILE A C 1
ATOM 655 O O . ILE A 1 89 ? -9.316 4.433 -0.877 1.00 82.75 89 ILE A O 1
ATOM 659 N N . PHE A 1 90 ? -9.102 5.686 0.982 1.00 86.25 90 PHE A N 1
ATOM 660 C CA . PHE A 1 90 ? -7.772 6.213 0.659 1.00 86.25 90 PHE A CA 1
ATOM 661 C C . PHE A 1 90 ? -6.723 5.102 0.489 1.00 86.25 90 PHE A C 1
ATOM 663 O O . PHE A 1 90 ? -6.007 5.069 -0.514 1.00 86.25 90 PHE A O 1
ATOM 670 N N . SER A 1 91 ? -6.682 4.136 1.404 1.00 84.00 91 SER A N 1
ATOM 671 C CA . SER A 1 91 ? -5.826 2.953 1.295 1.00 84.00 91 SER A CA 1
ATOM 672 C C . SER A 1 91 ? -6.115 2.173 0.009 1.00 84.00 91 SER A C 1
ATOM 674 O O . SER A 1 91 ? -5.195 1.835 -0.734 1.00 84.00 91 SER A O 1
ATOM 676 N N . GLY A 1 92 ? -7.390 1.962 -0.336 1.00 79.75 92 GLY A N 1
ATOM 677 C CA . GLY A 1 92 ? -7.777 1.322 -1.597 1.00 79.75 92 GLY A CA 1
ATOM 678 C C . GLY A 1 92 ? -7.391 2.095 -2.857 1.00 79.75 92 GLY A C 1
ATOM 679 O O . GLY A 1 92 ? -7.049 1.476 -3.870 1.00 79.75 92 GLY A O 1
ATOM 680 N N . LEU A 1 93 ? -7.380 3.428 -2.802 1.00 83.56 93 LEU A N 1
ATOM 681 C CA . LEU A 1 93 ? -6.835 4.262 -3.874 1.00 83.56 93 LEU A CA 1
ATOM 682 C C . LEU A 1 93 ? -5.325 4.040 -4.022 1.00 83.56 93 LEU A C 1
ATOM 684 O O . LEU A 1 93 ? -4.854 3.879 -5.145 1.00 83.56 93 LEU A O 1
ATOM 688 N N . CYS A 1 94 ? -4.581 3.923 -2.918 1.00 83.94 94 CYS A N 1
ATOM 689 C CA . CYS A 1 94 ? -3.150 3.608 -2.952 1.00 83.94 94 CYS A CA 1
ATOM 690 C C . CYS A 1 94 ? -2.878 2.232 -3.582 1.00 83.94 94 CYS A C 1
ATOM 692 O O . CYS A 1 94 ? -2.020 2.119 -4.453 1.00 83.94 94 CYS A O 1
ATOM 694 N N . PHE A 1 95 ? -3.641 1.194 -3.225 1.00 83.62 95 PHE A N 1
ATOM 695 C CA . PHE A 1 95 ? -3.531 -0.122 -3.875 1.00 83.62 95 PHE A CA 1
ATOM 696 C C . PHE A 1 95 ? -3.859 -0.069 -5.368 1.00 83.62 95 PHE A C 1
ATOM 698 O O . PHE A 1 95 ? -3.176 -0.696 -6.178 1.00 83.62 95 PHE A O 1
ATOM 705 N N . SER A 1 96 ? -4.889 0.693 -5.742 1.00 81.88 96 SER A N 1
ATOM 706 C CA . SER A 1 96 ? -5.240 0.897 -7.150 1.00 81.88 96 SER A CA 1
ATOM 707 C C . SER A 1 96 ? -4.087 1.575 -7.890 1.00 81.88 96 SER A C 1
ATOM 709 O O . SER A 1 96 ? -3.707 1.139 -8.972 1.00 81.88 96 SER A O 1
ATOM 711 N N . HIS A 1 97 ? -3.464 2.577 -7.271 1.00 81.25 97 HIS A N 1
ATOM 712 C CA . HIS A 1 97 ? -2.294 3.262 -7.805 1.00 81.25 97 HIS A CA 1
ATOM 713 C C . HIS A 1 97 ? -1.096 2.317 -7.997 1.00 81.25 97 HIS A C 1
ATOM 715 O O . HIS A 1 97 ? -0.446 2.366 -9.038 1.00 81.25 97 HIS A O 1
ATOM 721 N N . VAL A 1 98 ? -0.838 1.399 -7.060 1.00 82.31 98 VAL A N 1
ATOM 722 C CA . VAL A 1 98 ? 0.193 0.355 -7.224 1.00 82.31 98 VAL A CA 1
ATOM 723 C C . VAL A 1 98 ? -0.129 -0.571 -8.391 1.00 82.31 98 VAL A C 1
ATOM 725 O O . VAL A 1 98 ? 0.756 -0.868 -9.192 1.00 82.31 98 VAL A O 1
ATOM 728 N N . ALA A 1 99 ? -1.380 -1.017 -8.520 1.00 82.06 99 ALA A N 1
ATOM 729 C CA . ALA A 1 99 ? -1.794 -1.866 -9.635 1.00 82.06 99 ALA A CA 1
ATOM 730 C C . ALA A 1 99 ? -1.578 -1.160 -10.986 1.00 82.06 99 ALA A C 1
ATOM 732 O O . ALA A 1 99 ? -1.054 -1.766 -11.922 1.00 82.06 99 ALA A O 1
ATOM 733 N N . PHE A 1 100 ? -1.887 0.138 -11.064 1.00 77.25 100 PHE A N 1
ATOM 734 C CA . PHE A 1 100 ? -1.578 0.968 -12.228 1.00 77.25 100 PHE A CA 1
ATOM 735 C C . PHE A 1 100 ? -0.065 1.111 -12.457 1.00 77.25 100 PHE A C 1
ATOM 737 O O . PHE A 1 100 ? 0.392 0.931 -13.583 1.00 77.25 100 PHE A O 1
ATOM 744 N N . GLY A 1 101 ? 0.736 1.360 -11.418 1.00 74.56 101 GLY A N 1
ATOM 745 C CA . GLY A 1 101 ? 2.199 1.426 -11.525 1.00 74.56 101 GLY A CA 1
ATOM 746 C C . GLY A 1 101 ? 2.821 0.119 -12.034 1.00 74.56 101 GLY A C 1
ATOM 747 O O . GLY A 1 101 ? 3.700 0.138 -12.895 1.00 74.56 101 GLY A O 1
ATOM 748 N N . ALA A 1 102 ? 2.318 -1.025 -11.571 1.00 79.50 102 ALA A N 1
ATOM 749 C CA . ALA A 1 102 ? 2.731 -2.344 -12.034 1.00 79.50 102 ALA A CA 1
ATOM 750 C C . ALA A 1 102 ? 2.351 -2.588 -13.505 1.00 79.50 102 ALA A C 1
ATOM 752 O O . ALA A 1 102 ? 3.190 -3.041 -14.288 1.00 79.50 102 ALA A O 1
ATOM 753 N N . ALA A 1 103 ? 1.123 -2.233 -13.897 1.00 75.50 103 ALA A N 1
ATOM 754 C CA . ALA A 1 103 ? 0.671 -2.322 -15.284 1.00 75.50 103 ALA A CA 1
ATOM 755 C C . ALA A 1 103 ? 1.507 -1.427 -16.211 1.00 75.50 103 ALA A C 1
ATOM 757 O O . ALA A 1 103 ? 1.927 -1.874 -17.274 1.00 75.50 103 ALA A O 1
ATOM 758 N N . HIS A 1 104 ? 1.834 -0.206 -15.782 1.00 75.00 104 HIS A N 1
ATOM 759 C CA . HIS A 1 104 ? 2.709 0.702 -16.523 1.00 75.00 104 HIS A CA 1
ATOM 760 C C . HIS A 1 104 ? 4.117 0.118 -16.724 1.00 75.00 104 HIS A C 1
ATOM 762 O O . HIS A 1 104 ? 4.685 0.223 -17.807 1.00 75.00 104 HIS A O 1
ATOM 768 N N . LEU A 1 105 ? 4.691 -0.529 -15.703 1.00 76.12 105 LEU A N 1
ATOM 769 C CA . LEU A 1 105 ? 5.997 -1.193 -15.817 1.00 76.12 105 LEU A CA 1
ATOM 770 C C . LEU A 1 105 ? 5.976 -2.415 -16.747 1.00 76.12 105 LEU A C 1
ATOM 772 O O . LEU A 1 105 ? 7.015 -2.755 -17.308 1.00 76.12 105 LEU A O 1
ATOM 776 N N . GLN A 1 106 ? 4.824 -3.077 -16.887 1.00 79.25 106 GLN A N 1
ATOM 777 C CA . GLN A 1 106 ? 4.678 -4.294 -17.685 1.00 79.25 106 GLN A CA 1
ATOM 778 C C . GLN A 1 106 ? 4.322 -4.016 -19.150 1.00 79.25 106 GLN A C 1
ATOM 780 O O . GLN A 1 106 ? 4.879 -4.657 -20.036 1.00 79.25 106 GLN A O 1
ATOM 785 N N . TYR A 1 107 ? 3.399 -3.085 -19.399 1.00 76.62 107 TYR A N 1
ATOM 786 C CA . TYR A 1 107 ? 2.817 -2.832 -20.723 1.00 76.62 107 TYR A CA 1
ATOM 787 C C . TYR A 1 107 ? 3.238 -1.488 -21.332 1.00 76.62 107 TYR A C 1
ATOM 789 O O . TYR A 1 107 ? 3.003 -1.255 -22.513 1.00 76.62 107 TYR A O 1
ATOM 797 N N . GLY A 1 108 ? 3.884 -0.615 -20.555 1.00 66.88 108 GLY A N 1
ATOM 798 C CA . GLY A 1 108 ? 4.283 0.718 -20.997 1.00 66.88 108 GLY A CA 1
ATOM 799 C C . GLY A 1 108 ? 3.171 1.778 -20.887 1.00 66.88 108 GLY A C 1
ATOM 800 O O . GLY A 1 108 ? 2.036 1.473 -20.514 1.00 66.88 108 GLY A O 1
ATOM 801 N N . PRO A 1 109 ? 3.500 3.049 -21.183 1.00 64.06 109 PRO A N 1
ATOM 802 C CA . PRO A 1 109 ? 2.616 4.204 -20.973 1.00 64.06 109 PRO A CA 1
ATOM 803 C C . PRO A 1 109 ? 1.429 4.288 -21.943 1.00 64.06 109 PRO A C 1
ATOM 805 O O . PRO A 1 109 ? 0.478 5.021 -21.676 1.00 64.06 109 PRO A O 1
ATOM 808 N N . GLU A 1 110 ? 1.476 3.556 -23.057 1.00 63.78 110 GLU A N 1
ATOM 809 C CA . GLU A 1 110 ? 0.483 3.619 -24.141 1.00 63.78 110 GLU A CA 1
ATOM 810 C C . GLU A 1 110 ? -0.659 2.605 -23.986 1.00 63.78 110 GLU A C 1
ATOM 812 O O . GLU A 1 110 ? -1.504 2.477 -24.864 1.00 63.78 110 GLU A O 1
ATOM 817 N N . TYR A 1 111 ? -0.718 1.880 -22.867 1.00 66.19 111 TYR A N 1
ATOM 818 C CA . TYR A 1 111 ? -1.783 0.911 -22.628 1.00 66.19 111 TYR A CA 1
ATOM 819 C C . TYR A 1 111 ? -3.155 1.608 -22.533 1.00 66.19 111 TYR A C 1
ATOM 821 O O . TYR A 1 111 ? -3.358 2.472 -21.679 1.00 66.19 111 TYR A O 1
ATOM 829 N N . ASP A 1 112 ? -4.124 1.222 -23.370 1.00 59.94 112 ASP A N 1
ATOM 830 C CA . ASP A 1 112 ? -5.419 1.917 -23.527 1.00 59.94 112 ASP A CA 1
ATOM 831 C C . ASP A 1 112 ? -6.223 2.073 -22.226 1.00 59.94 112 ASP A C 1
ATOM 833 O O . ASP A 1 112 ? -6.891 3.090 -22.002 1.00 59.94 112 ASP A O 1
ATOM 837 N N . ALA A 1 113 ? -6.133 1.092 -21.322 1.00 63.25 113 ALA A N 1
ATOM 838 C CA . ALA A 1 113 ? -6.789 1.172 -20.015 1.00 63.25 113 ALA A CA 1
ATOM 839 C C . ALA A 1 113 ? -6.180 2.264 -19.114 1.00 63.25 113 ALA A C 1
ATOM 841 O O . ALA A 1 113 ? -6.817 2.716 -18.167 1.00 63.25 113 ALA A O 1
ATOM 842 N N . PHE A 1 114 ? -4.951 2.690 -19.405 1.00 58.53 114 PHE A N 1
ATOM 843 C CA . PHE A 1 114 ? -4.218 3.736 -18.702 1.00 58.53 114 PHE A CA 1
ATOM 844 C C . PHE A 1 114 ? -4.572 5.129 -19.216 1.00 58.53 114 PHE A C 1
ATOM 846 O O . PHE A 1 114 ? -4.841 6.041 -18.430 1.00 58.53 114 PHE A O 1
ATOM 853 N N . VAL A 1 115 ? -4.609 5.267 -20.545 1.00 58.16 115 VAL A N 1
ATOM 854 C CA . VAL A 1 115 ? -4.866 6.515 -21.279 1.00 58.16 115 VAL A CA 1
ATOM 855 C C . VAL A 1 115 ? -6.240 7.097 -20.938 1.00 58.16 115 VAL A C 1
ATOM 857 O O . VAL A 1 115 ? -6.376 8.320 -20.852 1.00 58.16 115 VAL A O 1
ATOM 860 N N . ASN A 1 116 ? -7.214 6.223 -20.667 1.00 60.56 116 ASN A N 1
ATOM 861 C CA . ASN A 1 116 ? -8.588 6.576 -20.304 1.00 60.56 116 ASN A CA 1
ATOM 862 C C . ASN A 1 116 ? -8.863 6.563 -18.786 1.00 60.56 116 ASN A C 1
ATOM 864 O O . ASN A 1 116 ? -10.004 6.759 -18.369 1.00 60.56 116 ASN A O 1
ATOM 868 N N . SER A 1 117 ? -7.856 6.315 -17.940 1.00 61.03 117 SER A N 1
ATOM 869 C CA . SER A 1 117 ? -8.054 6.244 -16.486 1.00 61.03 117 SER A CA 1
ATOM 870 C C . SER A 1 117 ? -7.958 7.616 -15.810 1.00 61.03 117 SER A C 1
ATOM 872 O O . SER A 1 117 ? -7.108 8.442 -16.142 1.00 61.03 117 SER A O 1
ATOM 874 N N . VAL A 1 118 ? -8.774 7.825 -14.771 1.00 59.69 118 VAL A N 1
ATOM 875 C CA . VAL A 1 118 ? -8.743 9.029 -13.913 1.00 59.69 118 VAL A CA 1
ATOM 876 C C . VAL A 1 118 ? -7.382 9.208 -13.215 1.00 59.69 118 VAL A C 1
ATOM 878 O O . VAL A 1 118 ? -6.988 10.322 -12.885 1.00 59.69 118 VAL A O 1
ATOM 881 N N . PHE A 1 119 ? -6.616 8.126 -13.044 1.00 56.69 119 PHE A N 1
ATOM 882 C CA . PHE A 1 119 ? -5.302 8.137 -12.393 1.00 56.69 119 PHE A CA 1
ATOM 883 C C . PHE A 1 119 ? -4.135 8.459 -13.335 1.00 56.69 119 PHE A C 1
ATOM 885 O O . PHE A 1 119 ? -2.987 8.494 -12.889 1.00 56.69 119 PHE A O 1
ATOM 892 N N . ARG A 1 120 ? -4.400 8.742 -14.618 1.00 58.56 120 ARG A N 1
ATOM 893 C CA . ARG A 1 120 ? -3.360 9.068 -15.605 1.00 58.56 120 ARG A CA 1
ATOM 894 C C . ARG A 1 120 ? -2.479 10.245 -15.172 1.00 58.56 120 ARG A C 1
ATOM 896 O O . ARG A 1 120 ? -1.261 10.162 -15.323 1.00 58.56 120 ARG A O 1
ATOM 903 N N . SER A 1 121 ? -3.057 11.313 -14.608 1.00 55.56 121 SER A N 1
ATOM 904 C CA . SER A 1 121 ? -2.266 12.464 -14.136 1.00 55.56 121 SER A CA 1
ATOM 905 C C . SER A 1 121 ? -1.408 12.119 -12.914 1.00 55.56 121 SER A C 1
ATOM 907 O O . SER A 1 121 ? -0.261 12.549 -12.834 1.00 55.56 121 SER A O 1
ATOM 909 N N . GLN A 1 122 ? -1.909 11.273 -12.008 1.00 54.16 122 GLN A N 1
ATOM 910 C CA . GLN A 1 122 ? -1.175 10.862 -10.806 1.00 54.16 122 GLN A CA 1
ATOM 911 C C . GLN A 1 122 ? 0.031 9.973 -11.121 1.00 54.16 122 GLN A C 1
ATOM 913 O O . GLN A 1 122 ? 1.013 9.968 -10.381 1.00 54.16 122 GLN A O 1
ATOM 918 N N . VAL A 1 123 ? 0.003 9.231 -12.228 1.00 53.03 123 VAL A N 1
ATOM 919 C CA . VAL A 1 123 ? 1.185 8.478 -12.675 1.00 53.03 123 VAL A CA 1
ATOM 920 C C . VAL A 1 123 ? 2.205 9.391 -13.353 1.00 53.03 123 VAL A C 1
ATOM 922 O O . VAL A 1 123 ? 3.410 9.203 -13.176 1.00 53.03 123 VAL A O 1
ATOM 925 N N . TYR A 1 124 ? 1.752 10.439 -14.044 1.00 51.00 124 TYR A N 1
ATOM 926 C CA . TYR A 1 124 ? 2.639 11.505 -14.513 1.00 51.00 124 TYR A CA 1
ATOM 927 C C . TYR A 1 124 ? 3.350 12.216 -13.351 1.00 51.00 124 TYR A C 1
ATOM 929 O O . TYR A 1 124 ? 4.541 12.513 -13.457 1.00 51.00 124 TYR A O 1
ATOM 937 N N . GLU A 1 125 ? 2.677 12.413 -12.212 1.00 49.09 125 GLU A N 1
ATOM 938 C CA . GLU A 1 125 ? 3.295 12.978 -11.004 1.00 49.09 125 GLU A CA 1
ATOM 939 C C . GLU A 1 125 ? 4.407 12.098 -10.421 1.00 49.09 125 GLU A C 1
ATOM 941 O O . GLU A 1 125 ? 5.381 12.631 -9.899 1.00 49.09 125 GLU A O 1
ATOM 946 N N . LEU A 1 126 ? 4.343 10.768 -10.543 1.00 47.66 126 LEU A N 1
ATOM 947 C CA . LEU A 1 126 ? 5.460 9.890 -10.165 1.00 47.66 126 LEU A CA 1
ATOM 948 C C . LEU A 1 126 ? 6.683 10.100 -11.065 1.00 47.66 126 LEU A C 1
ATOM 950 O O . LEU A 1 126 ? 7.815 10.064 -10.582 1.00 47.66 126 LEU A O 1
ATOM 954 N N . HIS A 1 127 ? 6.465 10.350 -12.357 1.00 52.97 127 HIS A N 1
ATOM 955 C CA . HIS A 1 127 ? 7.532 10.703 -13.292 1.00 52.97 127 HIS A CA 1
ATOM 956 C C . HIS A 1 127 ? 8.129 12.077 -12.955 1.00 52.97 127 HIS A C 1
ATOM 958 O O . HIS A 1 127 ? 9.351 12.226 -12.934 1.00 52.97 127 HIS A O 1
ATOM 964 N N . ALA A 1 128 ? 7.282 13.050 -12.606 1.00 49.53 128 ALA A N 1
ATOM 965 C CA . ALA A 1 128 ? 7.701 14.380 -12.172 1.00 49.53 128 ALA A CA 1
ATOM 966 C C . ALA A 1 128 ? 8.439 14.350 -10.824 1.00 49.53 128 ALA A C 1
ATOM 968 O O . ALA A 1 128 ? 9.480 14.980 -10.694 1.00 49.53 128 ALA A O 1
ATOM 969 N N . LEU A 1 129 ? 7.971 13.567 -9.847 1.00 46.84 129 LEU A N 1
ATOM 970 C CA . LEU A 1 129 ? 8.611 13.401 -8.541 1.00 46.84 129 LEU A CA 1
ATOM 971 C C . LEU A 1 129 ? 9.942 12.655 -8.665 1.00 46.84 129 LEU A C 1
ATOM 973 O O . LEU A 1 129 ? 10.915 13.036 -8.027 1.00 46.84 129 LEU A O 1
ATOM 977 N N . LYS A 1 130 ? 10.021 11.623 -9.513 1.00 51.91 130 LYS A N 1
ATOM 978 C CA . LYS A 1 130 ? 11.278 10.922 -9.806 1.00 51.91 130 LYS A CA 1
ATOM 979 C C . LYS A 1 130 ? 12.267 11.831 -10.537 1.00 51.91 130 LYS A C 1
ATOM 981 O O . LYS A 1 130 ? 13.441 11.835 -10.182 1.00 51.91 130 LYS A O 1
ATOM 986 N N . GLY A 1 131 ? 11.800 12.621 -11.505 1.00 55.84 131 GLY A N 1
ATOM 987 C CA . GLY A 1 131 ? 12.605 13.638 -12.184 1.00 55.84 131 GLY A CA 1
ATOM 988 C C . GLY A 1 131 ? 13.083 14.734 -11.230 1.00 55.84 131 GLY A C 1
ATOM 989 O O . GLY A 1 131 ? 14.256 15.092 -11.248 1.00 55.84 131 GLY A O 1
ATOM 990 N N . PHE A 1 132 ? 12.214 15.197 -10.331 1.00 56.41 132 PHE A N 1
ATOM 991 C CA . PHE A 1 132 ? 12.537 16.171 -9.292 1.00 56.41 132 PHE A CA 1
ATOM 992 C C . PHE A 1 132 ? 13.543 15.620 -8.276 1.00 56.41 132 PHE A C 1
ATOM 994 O O . PHE A 1 132 ? 14.514 16.292 -7.956 1.00 56.41 132 PHE A O 1
ATOM 1001 N N . LEU A 1 133 ? 13.376 14.381 -7.808 1.00 51.75 133 LEU A N 1
ATOM 1002 C CA . LEU A 1 133 ? 14.320 13.731 -6.895 1.00 51.75 133 LEU A CA 1
ATOM 1003 C C . LEU A 1 133 ? 15.671 13.450 -7.564 1.00 51.75 133 LEU A C 1
ATOM 1005 O O . LEU A 1 133 ? 16.702 13.610 -6.923 1.00 51.75 133 LEU A O 1
ATOM 1009 N N . GLN A 1 134 ? 15.694 13.084 -8.849 1.00 62.34 134 GLN A N 1
ATOM 1010 C CA . GLN A 1 134 ? 16.940 12.967 -9.618 1.00 62.34 134 GLN A CA 1
ATOM 1011 C C . GLN A 1 134 ? 17.618 14.325 -9.827 1.00 62.34 134 GLN A C 1
ATOM 1013 O O . GLN A 1 134 ? 18.841 14.414 -9.765 1.00 62.34 134 GLN A O 1
ATOM 1018 N N . PHE A 1 135 ? 16.8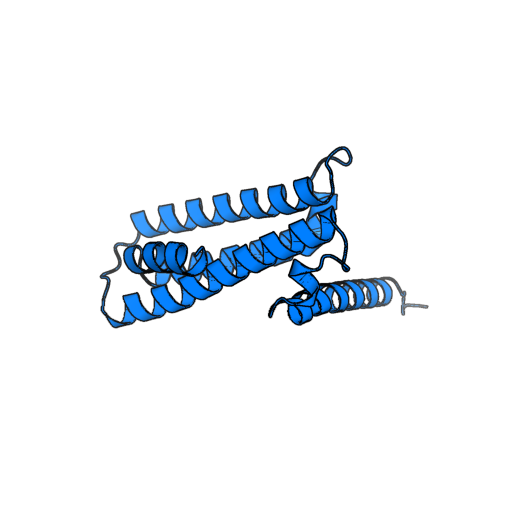40 15.383 -10.048 1.00 62.53 135 PHE A N 1
ATOM 1019 C CA . PHE A 1 135 ? 17.342 16.750 -10.136 1.00 62.53 135 PHE A CA 1
ATOM 1020 C C . PHE A 1 135 ? 17.922 17.232 -8.796 1.00 62.53 135 PHE A C 1
ATOM 1022 O O . PHE A 1 135 ? 19.047 17.717 -8.757 1.00 62.53 135 PHE A O 1
ATOM 1029 N N . MET A 1 136 ? 17.209 17.012 -7.689 1.00 50.94 136 MET A N 1
ATOM 1030 C CA . MET A 1 136 ? 17.680 17.297 -6.329 1.00 50.94 136 MET A CA 1
ATOM 1031 C C . MET A 1 136 ? 18.916 16.470 -5.956 1.00 50.94 136 MET A C 1
ATOM 1033 O O . MET A 1 136 ? 19.838 16.997 -5.345 1.00 50.94 136 MET A O 1
ATOM 1037 N N . GLY A 1 137 ? 18.969 15.195 -6.354 1.00 48.53 137 GLY A N 1
ATOM 1038 C CA . GLY A 1 137 ? 20.141 14.339 -6.164 1.00 48.53 137 GLY A CA 1
ATOM 1039 C C . GLY A 1 137 ? 21.373 14.868 -6.897 1.00 48.53 137 GLY A C 1
ATOM 1040 O O . GLY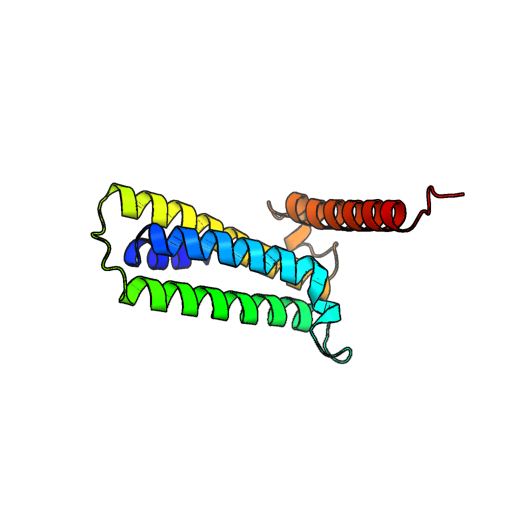 A 1 137 ? 22.447 14.928 -6.313 1.00 48.53 137 GLY A O 1
ATOM 1041 N N . ARG A 1 138 ? 21.208 15.360 -8.133 1.00 60.81 138 ARG A N 1
ATOM 1042 C CA . ARG A 1 138 ? 22.290 16.029 -8.875 1.00 60.81 138 ARG A CA 1
ATOM 1043 C C . ARG A 1 138 ? 22.733 17.338 -8.229 1.00 60.81 138 ARG A C 1
ATOM 1045 O O . ARG A 1 138 ? 23.924 17.608 -8.217 1.00 60.81 138 ARG A O 1
ATOM 1052 N N . LEU A 1 139 ? 21.807 18.125 -7.681 1.00 55.19 139 LEU A N 1
ATOM 1053 C CA . LEU A 1 139 ? 22.146 19.340 -6.931 1.00 55.19 139 LEU A CA 1
ATOM 1054 C C . LEU A 1 139 ? 22.908 19.036 -5.631 1.00 55.19 139 LEU A C 1
ATOM 1056 O O . LEU A 1 139 ? 23.747 19.830 -5.220 1.00 55.19 139 LEU A O 1
ATOM 1060 N N . GLY A 1 140 ? 22.633 17.893 -4.998 1.00 51.34 140 GLY A N 1
ATOM 1061 C CA . GLY A 1 140 ? 23.382 17.408 -3.836 1.00 51.34 140 GLY A CA 1
ATOM 1062 C C . GLY A 1 140 ? 24.763 16.831 -4.172 1.00 51.34 140 GLY A C 1
ATOM 1063 O O . GLY A 1 140 ? 25.633 16.825 -3.309 1.00 51.34 140 GLY A O 1
ATOM 1064 N N . GLU A 1 141 ? 24.975 16.367 -5.409 1.00 50.88 141 GLU A N 1
ATOM 1065 C CA . GLU A 1 141 ? 26.275 15.900 -5.921 1.00 50.88 141 GLU A CA 1
ATOM 1066 C C . GLU A 1 141 ? 27.116 17.018 -6.558 1.00 50.88 141 GLU A C 1
ATOM 1068 O O . GLU A 1 141 ? 28.332 16.869 -6.684 1.00 50.88 141 GLU A O 1
ATOM 1073 N N . THR A 1 142 ? 26.512 18.146 -6.951 1.00 45.72 142 THR A N 1
ATOM 1074 C CA . THR A 1 142 ? 27.267 19.338 -7.349 1.00 45.72 142 THR A CA 1
ATOM 1075 C C . THR A 1 142 ? 27.843 20.010 -6.116 1.00 45.72 142 THR A C 1
ATOM 1077 O O . THR A 1 142 ? 27.215 20.848 -5.476 1.00 45.72 142 THR A O 1
ATOM 1080 N N . ASP A 1 143 ? 29.061 19.590 -5.812 1.00 46.38 143 ASP A N 1
ATOM 1081 C CA . ASP A 1 143 ? 30.061 20.259 -5.000 1.00 46.38 143 ASP A CA 1
ATOM 1082 C C . ASP A 1 143 ? 30.036 21.786 -5.233 1.00 46.38 143 ASP A C 1
ATOM 1084 O O . ASP 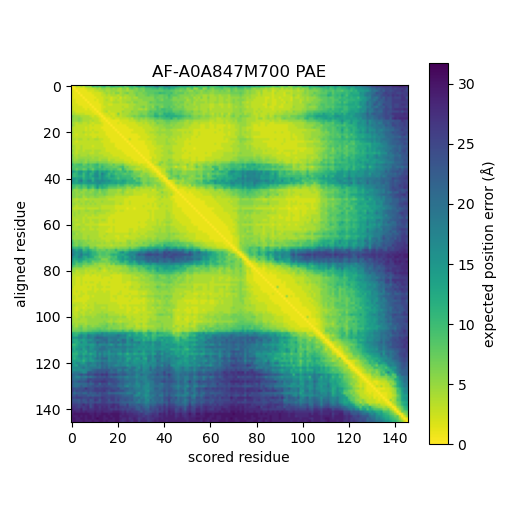A 1 143 ? 30.579 22.296 -6.213 1.00 46.38 143 ASP A O 1
ATOM 1088 N N . VAL A 1 144 ? 29.362 22.524 -4.343 1.00 48.94 144 VAL A N 1
ATOM 1089 C CA . VAL A 1 144 ? 29.460 23.995 -4.245 1.00 48.94 144 VAL A CA 1
ATOM 1090 C C . VAL A 1 144 ? 30.588 24.388 -3.278 1.00 48.94 144 VAL A C 1
ATOM 1092 O O . VAL A 1 144 ? 30.580 25.476 -2.706 1.00 48.94 144 VAL A O 1
ATOM 1095 N N . ALA A 1 145 ? 31.565 23.500 -3.072 1.00 42.50 145 ALA A N 1
ATOM 1096 C CA . ALA A 1 145 ? 32.804 23.784 -2.364 1.00 42.50 145 ALA A CA 1
ATOM 1097 C C . ALA A 1 145 ? 34.014 23.649 -3.303 1.00 42.50 145 ALA A C 1
ATOM 1099 O O . ALA A 1 145 ? 34.949 22.889 -3.046 1.00 42.50 145 ALA A O 1
ATOM 1100 N N . ARG A 1 146 ? 34.033 24.460 -4.368 1.00 36.44 146 ARG A N 1
ATOM 1101 C CA . ARG A 1 146 ? 35.286 24.952 -4.950 1.00 36.44 146 ARG A CA 1
ATOM 1102 C C . ARG A 1 146 ? 35.142 26.324 -5.585 1.00 36.44 146 ARG A C 1
ATOM 1104 O O . ARG A 1 146 ? 34.196 26.508 -6.377 1.00 36.44 146 ARG A O 1
#

Secondary structure (DSSP, 8-state):
-HHHHHHHHHHHH-HHHHHHHHHHHHHHHHHHHHHHHHHS-TTS-HHHHHHHHHHHHHHHHHHHHHHHHHH------HHHHHHHHHHHHHHHHHHHHHHHHHHHHHH-TT-HHHHTSTTHHHHHHHHHHHHHHHHHHHHHHS----

Foldseek 3Di:
DQLQVLLVVLLVLWLVLLVLLLVQLVVLLVCLLPCLCVPDDPPDQNLVSSVVSSVVSSVVSNVVSVVVSVVDVDDRDPVRSVNSNVSSSSSSVSVVVSVLVSCCSVPNCPPPVLVPDPCVVVVVVSVVVVVVVVVVVVVVVPPPPD

Nearest PDB structures (foldseek):
  6wm4-assembly1_8  TM=3.601E-01  e=2.583E+00  Homo sapiens

Radius of gyration: 17.94 Å; Cα contacts (8 Å, |Δi|>4): 142; chains: 1; bounding box: 56×36×47 Å

pLDDT: mean 73.87, std 13.36, range [36.44, 91.69]